Protein AF-A0A7C7KVD8-F1 (afdb_monomer_lite)

Structure (mmCIF, N/CA/C/O backbone):
data_AF-A0A7C7KVD8-F1
#
_entry.id   AF-A0A7C7KVD8-F1
#
loop_
_atom_site.group_PDB
_atom_site.id
_atom_site.type_symbol
_atom_site.label_atom_id
_atom_site.label_alt_id
_atom_site.label_comp_id
_atom_site.label_asym_id
_atom_site.label_entity_id
_atom_site.label_seq_id
_atom_site.pdbx_PDB_ins_code
_atom_site.Cartn_x
_atom_site.Cartn_y
_atom_site.Cartn_z
_atom_site.occupancy
_atom_site.B_iso_or_equiv
_atom_site.auth_seq_id
_atom_site.auth_comp_id
_atom_site.auth_asym_id
_atom_site.auth_atom_id
_atom_site.pdbx_PDB_model_num
ATOM 1 N N . MET A 1 1 ? 42.972 -12.000 -20.392 1.00 65.25 1 MET A N 1
ATOM 2 C CA . MET A 1 1 ? 42.585 -11.432 -19.078 1.00 65.25 1 MET A CA 1
ATOM 3 C C . MET A 1 1 ? 41.528 -10.327 -19.206 1.00 65.25 1 MET A C 1
ATOM 5 O O . MET A 1 1 ? 40.485 -10.450 -18.581 1.00 65.25 1 MET A O 1
ATOM 9 N N . MET A 1 2 ? 41.698 -9.334 -20.091 1.00 73.00 2 MET A N 1
ATOM 10 C CA . MET A 1 2 ? 40.753 -8.207 -20.274 1.00 73.00 2 MET A CA 1
ATOM 11 C C . MET A 1 2 ? 39.297 -8.605 -20.613 1.00 73.00 2 MET A C 1
ATOM 13 O O . MET A 1 2 ? 38.352 -8.057 -20.058 1.00 73.00 2 MET A O 1
ATOM 17 N N . ARG A 1 3 ? 39.098 -9.636 -21.446 1.00 79.31 3 ARG A N 1
ATOM 18 C CA . ARG A 1 3 ? 37.760 -10.168 -21.784 1.00 79.31 3 ARG A CA 1
ATOM 19 C C . ARG A 1 3 ? 37.041 -10.863 -20.622 1.00 79.31 3 ARG A C 1
ATOM 21 O O . ARG A 1 3 ? 35.823 -10.985 -20.657 1.00 79.31 3 ARG A O 1
ATOM 28 N N . LEU A 1 4 ? 37.785 -11.346 -19.627 1.00 81.06 4 LEU A N 1
ATOM 29 C CA . LEU A 1 4 ? 37.215 -11.999 -18.448 1.00 81.06 4 LEU A CA 1
ATOM 30 C C . LEU A 1 4 ? 36.739 -10.937 -17.449 1.00 81.06 4 LEU A C 1
ATOM 32 O O . LEU A 1 4 ? 35.607 -11.002 -16.989 1.00 81.06 4 LEU A O 1
ATOM 36 N N . ALA A 1 5 ? 37.563 -9.912 -17.205 1.00 82.88 5 ALA A N 1
ATOM 37 C CA . ALA A 1 5 ? 37.217 -8.769 -16.358 1.00 82.88 5 ALA A CA 1
ATOM 38 C C . ALA A 1 5 ? 35.975 -8.011 -16.865 1.00 82.88 5 ALA A C 1
ATOM 40 O O . ALA A 1 5 ? 35.121 -7.632 -16.068 1.00 82.88 5 ALA A O 1
ATOM 41 N N . LEU A 1 6 ? 35.823 -7.872 -18.188 1.00 87.94 6 LEU A N 1
ATOM 42 C CA . LEU A 1 6 ? 34.649 -7.230 -18.788 1.00 87.94 6 LEU A CA 1
ATOM 43 C C . LEU A 1 6 ? 33.343 -7.983 -18.483 1.00 87.94 6 LEU A C 1
ATOM 45 O O . LEU A 1 6 ? 32.330 -7.360 -18.183 1.00 87.94 6 LEU A O 1
ATOM 49 N N . LYS A 1 7 ? 33.365 -9.322 -18.512 1.00 89.44 7 LYS A N 1
ATOM 50 C CA . LYS A 1 7 ? 32.188 -10.144 -18.186 1.00 89.44 7 LYS A CA 1
ATOM 51 C C . LYS A 1 7 ? 31.779 -9.981 -16.724 1.00 89.44 7 LYS A C 1
ATOM 53 O O . LYS A 1 7 ? 30.599 -9.810 -16.444 1.00 89.44 7 LYS A O 1
ATOM 58 N N . TRP A 1 8 ? 32.747 -9.982 -15.809 1.00 91.88 8 TRP A N 1
ATOM 59 C CA . TRP A 1 8 ? 32.489 -9.768 -14.383 1.00 91.88 8 TRP A CA 1
ATOM 60 C C . TRP A 1 8 ? 31.956 -8.364 -14.091 1.00 91.88 8 TRP A C 1
ATOM 62 O O . TRP A 1 8 ? 31.028 -8.221 -13.302 1.00 91.88 8 TRP A O 1
ATOM 72 N N . SER A 1 9 ? 32.478 -7.343 -14.775 1.00 88.00 9 SER A N 1
ATOM 73 C CA . SER A 1 9 ? 31.957 -5.975 -14.682 1.00 88.00 9 SER A CA 1
ATOM 74 C C . SER A 1 9 ? 30.507 -5.880 -15.162 1.00 88.00 9 SER A C 1
ATOM 76 O O . SER A 1 9 ? 29.698 -5.227 -14.511 1.00 88.00 9 SER A O 1
ATOM 78 N N . LEU A 1 10 ? 30.152 -6.579 -16.243 1.00 91.31 10 LEU A N 1
ATOM 79 C CA . LEU A 1 10 ? 28.789 -6.581 -16.774 1.00 91.31 10 LEU A CA 1
ATOM 80 C C . LEU A 1 10 ? 27.811 -7.305 -15.836 1.00 91.31 10 LEU A C 1
ATOM 82 O O . LEU A 1 10 ? 26.715 -6.810 -15.601 1.00 91.31 10 LEU A O 1
ATOM 86 N N . VAL A 1 11 ? 28.227 -8.421 -15.230 1.00 92.75 11 VAL A N 1
ATOM 87 C CA . VAL A 1 11 ? 27.438 -9.114 -14.195 1.00 92.75 11 VAL A CA 1
ATOM 88 C C . VAL A 1 11 ? 27.236 -8.225 -12.966 1.00 92.75 11 VAL A C 1
ATOM 90 O O . VAL A 1 11 ? 26.115 -8.110 -12.480 1.00 92.75 11 VAL A O 1
ATOM 93 N N . ALA A 1 12 ? 28.285 -7.545 -12.497 1.00 89.94 12 ALA A N 1
ATOM 94 C CA . ALA A 1 12 ? 28.177 -6.617 -11.373 1.00 89.94 12 ALA A CA 1
ATOM 95 C C . ALA A 1 12 ? 27.227 -5.449 -11.687 1.00 89.94 12 ALA A C 1
ATOM 97 O O . ALA A 1 12 ? 26.396 -5.094 -10.854 1.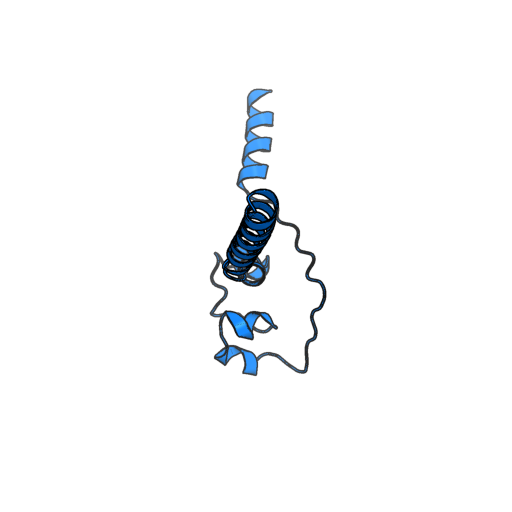00 89.94 12 ALA A O 1
ATOM 98 N N . LEU A 1 13 ? 27.300 -4.895 -12.901 1.00 90.81 13 LEU A N 1
ATOM 99 C CA . LEU A 1 13 ? 26.417 -3.819 -13.351 1.00 90.81 13 LEU A CA 1
ATOM 100 C C . LEU A 1 13 ? 24.947 -4.263 -13.377 1.00 90.81 13 LEU A C 1
ATOM 102 O O . LEU A 1 13 ? 24.078 -3.539 -12.896 1.00 90.81 13 LEU A O 1
ATOM 106 N N . VAL A 1 14 ? 24.674 -5.474 -13.874 1.00 92.50 14 VAL A N 1
ATOM 107 C CA . VAL A 1 14 ? 23.324 -6.058 -13.872 1.00 92.50 14 VAL A CA 1
ATOM 108 C C . VAL A 1 14 ? 22.822 -6.272 -12.443 1.00 92.50 14 VAL A C 1
ATOM 110 O O . VAL A 1 14 ? 21.700 -5.884 -12.136 1.00 92.50 14 VAL A O 1
ATOM 113 N N . SER A 1 15 ? 23.641 -6.817 -11.539 1.00 84.19 15 SER A N 1
ATOM 114 C CA . SER A 1 15 ? 23.245 -6.996 -10.135 1.00 84.19 15 SER A CA 1
ATOM 115 C C . SER A 1 15 ? 22.934 -5.673 -9.429 1.00 84.19 15 SER A C 1
ATOM 117 O O . SER A 1 15 ? 21.971 -5.608 -8.670 1.00 84.19 15 SER A O 1
ATOM 119 N N . ILE A 1 16 ? 23.701 -4.611 -9.693 1.00 85.00 16 ILE A N 1
ATOM 120 C CA . ILE A 1 16 ? 23.442 -3.280 -9.122 1.00 85.00 16 ILE A CA 1
ATOM 121 C C . ILE A 1 16 ? 22.128 -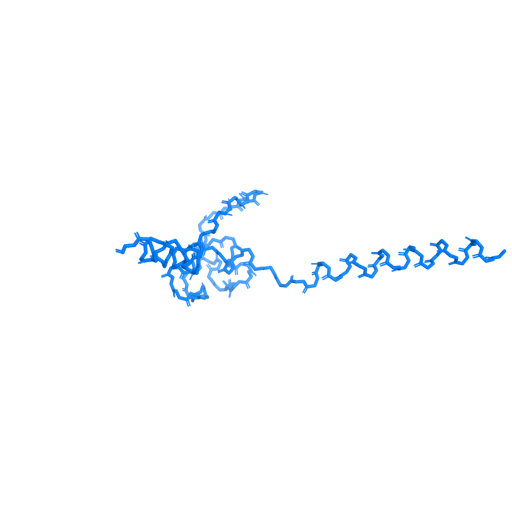2.701 -9.669 1.00 85.00 16 ILE A C 1
ATOM 123 O O . ILE A 1 16 ? 21.330 -2.165 -8.901 1.00 85.00 16 ILE A O 1
ATOM 127 N N . ALA A 1 17 ? 21.874 -2.849 -10.972 1.00 82.69 17 ALA A N 1
ATOM 128 C CA . ALA A 1 17 ? 20.648 -2.364 -11.602 1.00 82.69 17 ALA A CA 1
ATOM 129 C C . ALA A 1 17 ? 19.389 -3.051 -11.046 1.00 82.69 17 ALA A C 1
ATOM 131 O O . ALA A 1 17 ? 18.381 -2.388 -10.813 1.00 82.69 17 ALA A O 1
ATOM 132 N N . VAL A 1 18 ? 19.449 -4.360 -10.774 1.00 82.69 18 VAL A N 1
ATOM 133 C CA . VAL A 1 18 ? 18.322 -5.107 -10.191 1.00 82.69 18 VAL A CA 1
ATOM 134 C C . VAL A 1 18 ? 17.995 -4.600 -8.784 1.00 82.69 18 VAL A C 1
ATOM 136 O O . VAL A 1 18 ? 16.832 -4.340 -8.488 1.00 82.69 18 VAL A O 1
ATOM 139 N N . SER A 1 19 ? 18.998 -4.383 -7.929 1.00 73.69 19 SER A N 1
ATOM 140 C CA . SER A 1 19 ? 18.778 -3.874 -6.566 1.00 73.69 19 SER A CA 1
ATOM 141 C C . SER A 1 19 ? 18.123 -2.489 -6.535 1.00 73.69 19 SER A C 1
ATOM 143 O O . SER A 1 19 ? 17.331 -2.212 -5.639 1.00 73.69 19 SER A O 1
ATOM 145 N N . ALA A 1 20 ? 18.404 -1.631 -7.521 1.00 71.50 20 ALA A N 1
ATOM 146 C CA . ALA A 1 20 ? 17.785 -0.309 -7.623 1.00 71.50 20 ALA A CA 1
ATOM 147 C C . ALA A 1 20 ? 16.275 -0.373 -7.929 1.00 71.50 20 ALA A C 1
ATOM 149 O O . ALA A 1 20 ? 15.527 0.493 -7.483 1.00 71.50 20 ALA A O 1
ATOM 150 N N . VAL A 1 21 ? 15.813 -1.407 -8.643 1.00 72.00 21 VAL A N 1
ATOM 151 C CA . VAL A 1 21 ? 14.383 -1.616 -8.940 1.00 72.00 21 VAL A CA 1
ATOM 152 C C . VAL A 1 21 ? 13.617 -2.067 -7.692 1.00 72.00 21 VAL A C 1
ATOM 154 O O . VAL A 1 21 ? 12.511 -1.598 -7.449 1.00 72.00 21 VAL A O 1
ATOM 157 N N . TYR A 1 22 ? 14.215 -2.927 -6.864 1.00 67.56 22 TYR A N 1
ATOM 158 C CA . TYR A 1 22 ? 13.588 -3.439 -5.635 1.00 67.56 22 TYR A CA 1
ATOM 159 C C . TYR A 1 22 ? 13.676 -2.488 -4.431 1.00 67.56 22 TYR A C 1
ATOM 161 O O . TYR A 1 22 ? 13.064 -2.759 -3.402 1.00 67.56 22 TYR A O 1
ATOM 169 N N . ALA A 1 23 ? 14.423 -1.386 -4.535 1.00 63.97 23 ALA A N 1
ATOM 170 C CA . ALA A 1 23 ? 14.519 -0.375 -3.481 1.00 63.97 23 ALA A CA 1
ATOM 171 C C . ALA A 1 23 ? 13.327 0.600 -3.458 1.00 63.97 23 ALA A C 1
ATOM 173 O O . ALA A 1 23 ? 13.225 1.413 -2.540 1.00 63.97 23 ALA A O 1
ATOM 174 N N . GLN A 1 24 ? 12.444 0.551 -4.461 1.00 60.44 24 GLN A N 1
ATOM 175 C CA . GLN A 1 24 ? 11.237 1.371 -4.462 1.00 60.44 24 GLN A CA 1
ATOM 176 C C . GLN A 1 24 ? 10.256 0.850 -3.409 1.00 60.44 24 GLN A C 1
ATOM 178 O O . GLN A 1 24 ? 9.958 -0.344 -3.348 1.00 60.44 24 GLN A O 1
ATOM 183 N N . GLU A 1 25 ? 9.765 1.760 -2.568 1.00 58.91 25 GLU A N 1
ATOM 184 C CA . GLU A 1 25 ? 8.702 1.462 -1.613 1.00 58.91 25 GLU A CA 1
ATOM 185 C C . GLU A 1 25 ? 7.486 0.896 -2.374 1.00 58.91 25 GLU A C 1
ATOM 187 O O . GLU A 1 25 ? 7.185 1.398 -3.460 1.00 58.91 25 GLU A O 1
ATOM 192 N N . PRO A 1 26 ? 6.779 -0.135 -1.866 1.00 62.81 26 PRO A N 1
ATOM 193 C CA . PRO A 1 26 ? 5.606 -0.685 -2.542 1.00 62.81 26 PRO A CA 1
ATOM 194 C C . PRO A 1 26 ? 4.479 0.357 -2.643 1.00 62.81 26 PRO A C 1
ATOM 196 O O . PRO A 1 26 ? 3.590 0.425 -1.795 1.00 62.81 26 PRO A O 1
ATOM 199 N N . THR A 1 27 ? 4.481 1.181 -3.694 1.00 63.03 27 THR A N 1
ATOM 200 C CA . THR A 1 27 ? 3.467 2.231 -3.879 1.00 63.03 27 THR A CA 1
ATOM 201 C C . THR A 1 27 ? 2.111 1.656 -4.273 1.00 63.03 27 THR A C 1
ATOM 203 O O . THR A 1 27 ? 1.094 2.300 -4.050 1.00 63.03 27 THR A O 1
ATOM 206 N N . VAL A 1 28 ? 2.067 0.412 -4.764 1.00 63.28 28 VAL A N 1
ATOM 207 C CA . VAL A 1 28 ? 0.862 -0.286 -5.255 1.00 63.28 28 VAL A CA 1
ATOM 208 C C . VAL A 1 28 ? -0.334 -0.149 -4.311 1.00 63.28 28 VAL A C 1
ATOM 210 O O . VAL A 1 28 ? -1.476 0.004 -4.748 1.00 63.28 28 VAL A O 1
ATOM 213 N N . PHE A 1 29 ? -0.071 -0.186 -3.009 1.00 65.56 29 PHE A N 1
ATOM 214 C CA . PHE A 1 29 ? -1.097 -0.046 -1.992 1.00 65.56 29 PHE A CA 1
ATOM 215 C C . PHE A 1 29 ? -1.449 1.422 -1.722 1.00 65.56 29 PHE A C 1
ATOM 217 O O . PHE A 1 29 ? -2.631 1.718 -1.619 1.00 65.56 29 PHE A O 1
ATOM 224 N N . ARG A 1 30 ? -0.486 2.360 -1.704 1.00 63.84 30 ARG A N 1
ATOM 225 C CA . ARG A 1 30 ? -0.753 3.815 -1.604 1.00 63.84 30 ARG A CA 1
ATOM 226 C C . ARG A 1 30 ? -1.653 4.323 -2.718 1.00 63.84 30 ARG A C 1
ATOM 228 O O . ARG A 1 30 ? -2.432 5.249 -2.530 1.00 63.84 30 ARG A O 1
ATOM 235 N N . GLU A 1 31 ? -1.462 3.740 -3.890 1.00 67.12 31 GLU A N 1
ATOM 236 C CA . GLU A 1 31 ? -2.049 4.168 -5.147 1.00 67.12 31 GLU A CA 1
ATOM 237 C C . GLU A 1 31 ? -3.427 3.560 -5.402 1.00 67.12 31 GLU A C 1
ATOM 239 O O . GLU A 1 31 ? -4.016 3.826 -6.450 1.00 67.12 31 GLU A O 1
ATOM 244 N N . ARG A 1 32 ? -3.964 2.779 -4.451 1.00 73.06 32 ARG A N 1
ATOM 245 C CA . ARG A 1 32 ? -5.338 2.293 -4.546 1.00 73.06 32 ARG A CA 1
ATOM 246 C C . ARG A 1 32 ? -6.293 3.471 -4.694 1.00 73.06 32 ARG A C 1
ATOM 248 O O . ARG A 1 32 ? -6.205 4.457 -3.960 1.00 73.06 32 ARG A O 1
ATOM 255 N N . THR A 1 33 ? -7.262 3.326 -5.594 1.00 74.50 33 THR A N 1
ATOM 256 C CA . THR A 1 33 ? -8.304 4.334 -5.858 1.00 74.50 33 THR A CA 1
ATOM 257 C C . THR A 1 33 ? -9.006 4.787 -4.578 1.00 74.50 33 THR A C 1
ATOM 259 O O . THR A 1 33 ? -9.252 5.976 -4.399 1.00 74.50 33 THR A O 1
ATOM 262 N N . ARG A 1 34 ? -9.232 3.862 -3.632 1.00 75.25 34 ARG A N 1
ATOM 263 C CA . ARG A 1 34 ? -9.759 4.157 -2.291 1.00 75.25 34 ARG A CA 1
ATOM 264 C C . ARG A 1 34 ? -8.897 5.166 -1.530 1.00 75.25 34 ARG A C 1
ATOM 266 O O . ARG A 1 34 ? -9.438 6.092 -0.941 1.00 75.25 34 ARG A O 1
ATOM 273 N N . PHE A 1 35 ? -7.576 4.993 -1.505 1.00 77.19 35 PHE A N 1
ATOM 274 C CA . PHE A 1 35 ? -6.686 5.890 -0.762 1.00 77.19 35 PHE A CA 1
ATOM 275 C C . PHE A 1 35 ? -6.530 7.231 -1.464 1.00 77.19 35 PHE A C 1
ATOM 277 O O . PHE A 1 35 ? -6.524 8.252 -0.784 1.00 77.19 35 PHE A O 1
ATOM 284 N N . LEU A 1 36 ? -6.483 7.241 -2.798 1.00 79.19 36 LEU A N 1
ATOM 285 C CA . LEU A 1 36 ? -6.486 8.474 -3.588 1.00 79.19 36 LEU A CA 1
ATOM 286 C C . LEU A 1 36 ? -7.758 9.297 -3.332 1.00 79.19 36 LEU A C 1
ATOM 288 O O . LEU A 1 36 ? -7.657 10.474 -3.004 1.00 79.19 36 LEU A O 1
ATOM 292 N N . GLY A 1 37 ? -8.936 8.662 -3.341 1.00 76.50 37 GLY A N 1
ATOM 293 C CA . GLY A 1 37 ? -10.213 9.321 -3.035 1.00 76.50 37 GLY A CA 1
ATOM 294 C C . GLY A 1 37 ? -10.349 9.826 -1.592 1.00 76.50 37 GLY A C 1
ATOM 295 O O . GLY A 1 37 ? -11.181 10.683 -1.318 1.00 76.50 37 GLY A O 1
ATOM 296 N N . MET A 1 38 ? -9.519 9.337 -0.664 1.00 79.38 38 MET A N 1
ATOM 297 C CA . MET A 1 38 ? -9.448 9.824 0.722 1.00 79.38 38 MET A CA 1
ATOM 298 C C . MET A 1 38 ? -8.344 10.873 0.931 1.00 79.38 38 MET A C 1
ATOM 300 O O . MET A 1 38 ? -7.994 11.156 2.073 1.00 79.38 38 MET A O 1
ATOM 304 N N . GLY A 1 39 ? -7.750 11.421 -0.136 1.00 78.38 39 GLY A N 1
ATOM 305 C CA . GLY A 1 39 ? -6.656 12.397 -0.040 1.00 78.38 39 GLY A CA 1
ATOM 306 C C . GLY A 1 39 ? -5.311 11.781 0.364 1.00 78.38 39 GLY A C 1
ATOM 307 O O . GLY A 1 39 ? -4.479 12.435 0.986 1.00 78.38 39 GLY A O 1
ATOM 308 N N . GLY A 1 40 ? -5.097 10.496 0.069 1.00 73.75 40 GLY A N 1
ATOM 309 C CA . GLY A 1 40 ? -3.873 9.758 0.401 1.00 73.75 40 GLY A CA 1
ATOM 310 C C . GLY A 1 40 ? -3.817 9.212 1.833 1.00 73.75 40 GLY A C 1
ATOM 311 O O . GLY A 1 40 ? -2.788 8.670 2.240 1.00 73.75 40 GLY A O 1
ATOM 312 N N . VAL A 1 41 ? -4.905 9.312 2.604 1.00 72.50 41 VAL A N 1
ATOM 313 C CA . VAL A 1 41 ? -4.959 8.938 4.029 1.00 72.50 41 VAL A CA 1
ATOM 314 C C . VAL A 1 41 ? -5.302 7.448 4.203 1.00 72.50 41 VAL A C 1
ATOM 316 O O . VAL A 1 41 ? -6.341 7.074 4.741 1.00 72.50 41 VAL A O 1
ATOM 319 N N . GLY A 1 42 ? -4.426 6.561 3.722 1.00 69.00 42 GLY A N 1
ATOM 320 C CA . GLY A 1 42 ? -4.655 5.105 3.751 1.00 69.00 42 GLY A CA 1
ATOM 321 C C . GLY A 1 42 ? -4.555 4.459 5.142 1.00 69.00 42 GLY A C 1
ATOM 322 O O . GLY A 1 42 ? -5.229 3.473 5.421 1.00 69.00 42 GLY A O 1
ATOM 323 N N . ILE A 1 43 ? -3.771 5.037 6.059 1.00 69.81 43 ILE A N 1
ATOM 324 C CA . ILE A 1 43 ? -3.429 4.420 7.357 1.00 69.81 43 ILE A CA 1
ATOM 325 C C . ILE A 1 43 ? -4.664 4.198 8.254 1.00 69.81 43 ILE A C 1
ATOM 327 O O . ILE A 1 43 ? -4.718 3.220 8.997 1.00 69.81 43 ILE A O 1
ATOM 331 N N . ALA A 1 44 ? -5.676 5.068 8.196 1.00 71.56 44 ALA A N 1
ATOM 332 C CA . ALA A 1 44 ? -6.806 5.035 9.132 1.00 71.56 44 ALA A CA 1
ATOM 333 C C . ALA A 1 44 ? -7.943 4.067 8.739 1.00 71.56 44 ALA A C 1
ATOM 335 O O . ALA A 1 44 ? -8.697 3.628 9.608 1.00 71.56 44 ALA A O 1
ATOM 336 N N . VAL A 1 45 ? -8.074 3.732 7.451 1.00 72.81 45 VAL A N 1
ATOM 337 C CA . VAL A 1 45 ? -9.276 3.072 6.880 1.00 72.81 45 VAL A CA 1
ATOM 338 C C . VAL A 1 45 ? -8.946 1.714 6.241 1.00 72.81 45 VAL A C 1
ATOM 340 O O . VAL A 1 45 ? -9.753 1.092 5.559 1.00 72.81 45 VAL A O 1
ATOM 343 N N . VAL A 1 46 ? -7.728 1.235 6.433 1.00 77.62 46 VAL A N 1
ATOM 344 C CA . VAL A 1 46 ? -7.264 -0.036 5.886 1.00 77.62 46 VAL A CA 1
ATOM 345 C C . VAL A 1 46 ? -8.007 -1.233 6.507 1.00 77.62 46 VAL A C 1
ATOM 347 O O . VAL A 1 46 ? -8.166 -1.301 7.723 1.00 77.62 46 VAL A O 1
ATOM 350 N N . ASP A 1 47 ? -8.465 -2.162 5.665 1.00 80.06 47 ASP A N 1
ATOM 351 C CA . ASP A 1 47 ? -9.215 -3.389 6.017 1.00 80.06 47 ASP A CA 1
ATOM 352 C C . ASP A 1 47 ? -8.999 -4.526 4.982 1.00 80.06 47 ASP A C 1
ATOM 354 O O . ASP A 1 47 ? -9.788 -5.471 4.855 1.00 80.06 47 ASP A O 1
ATOM 358 N N . ASP A 1 48 ? -7.892 -4.457 4.238 1.00 78.56 48 ASP A N 1
ATOM 359 C CA . ASP A 1 48 ? -7.497 -5.428 3.213 1.00 78.56 48 ASP A CA 1
ATOM 360 C C . ASP A 1 48 ? -5.999 -5.794 3.328 1.00 78.56 48 ASP A C 1
ATOM 362 O O . ASP A 1 48 ? -5.352 -5.471 4.325 1.00 78.56 48 ASP A O 1
ATOM 366 N N . GLU A 1 49 ? -5.418 -6.478 2.333 1.00 78.12 49 GLU A N 1
ATOM 367 C CA . GLU A 1 49 ? -4.021 -6.951 2.387 1.00 78.12 49 GLU A CA 1
ATOM 368 C C . GLU A 1 49 ? -2.992 -5.817 2.522 1.00 78.12 49 GLU A C 1
ATOM 370 O O . GLU A 1 49 ? -1.882 -6.038 3.011 1.00 78.12 49 GLU A O 1
ATOM 375 N N . SER A 1 50 ? -3.359 -4.587 2.148 1.00 77.12 50 SER A N 1
ATOM 376 C CA . SER A 1 50 ? -2.522 -3.400 2.347 1.00 77.12 50 SER A CA 1
ATOM 377 C C . SER A 1 50 ? -2.278 -3.087 3.826 1.00 77.12 50 SER A C 1
ATOM 379 O O . SER A 1 50 ? -1.322 -2.377 4.144 1.00 77.12 50 SER A O 1
ATOM 381 N N . ALA A 1 51 ? -3.060 -3.666 4.748 1.00 81.06 51 ALA A N 1
ATOM 382 C CA . ALA A 1 51 ? -2.827 -3.575 6.189 1.00 81.06 51 ALA A CA 1
ATOM 383 C C . ALA A 1 51 ? -1.438 -4.035 6.607 1.00 81.06 51 ALA A C 1
ATOM 385 O O . ALA A 1 51 ? -0.853 -3.443 7.512 1.00 81.06 51 ALA A O 1
ATOM 386 N N . LEU A 1 52 ? -0.877 -5.017 5.903 1.00 78.81 52 LEU A N 1
ATOM 387 C CA . LEU A 1 52 ? 0.476 -5.510 6.150 1.00 78.81 52 LEU A CA 1
ATOM 388 C C . LEU A 1 52 ? 1.546 -4.425 5.961 1.00 78.81 52 LEU A C 1
ATOM 390 O O . LEU A 1 52 ? 2.596 -4.500 6.593 1.00 78.81 52 LEU A O 1
ATOM 394 N N . PHE A 1 53 ? 1.275 -3.422 5.122 1.00 78.19 53 PHE A N 1
ATOM 395 C CA . PHE A 1 53 ? 2.239 -2.392 4.731 1.00 78.19 53 PHE A CA 1
ATOM 396 C C . PHE A 1 53 ? 1.896 -0.993 5.270 1.00 78.19 53 PHE A C 1
ATOM 398 O O . PHE A 1 53 ? 2.797 -0.178 5.430 1.00 78.19 53 PHE A O 1
ATOM 405 N N . TYR A 1 54 ? 0.623 -0.711 5.583 1.00 77.62 54 TYR A N 1
ATOM 406 C CA . TYR A 1 54 ? 0.160 0.615 6.034 1.00 77.62 54 TYR A CA 1
ATOM 407 C C . TYR A 1 54 ? -0.251 0.675 7.501 1.00 77.62 54 TYR A C 1
ATOM 409 O O . TYR A 1 54 ? 0.035 1.661 8.180 1.00 77.62 54 TYR A O 1
ATOM 417 N N . ASN A 1 55 ? -0.975 -0.335 7.988 1.00 82.50 55 ASN A N 1
ATOM 418 C CA . ASN A 1 55 ? -1.495 -0.342 9.352 1.00 82.50 55 ASN A CA 1
ATOM 419 C C . ASN A 1 55 ? -1.691 -1.781 9.859 1.00 82.50 55 ASN A C 1
ATOM 421 O O . ASN A 1 55 ? -2.795 -2.325 9.761 1.00 82.50 55 ASN A O 1
ATOM 425 N N . PRO A 1 56 ? -0.651 -2.398 10.447 1.00 82.75 56 PRO A N 1
ATOM 426 C CA . PRO A 1 56 ? -0.729 -3.781 10.908 1.00 82.75 56 PRO A CA 1
ATOM 427 C C . PRO A 1 56 ? -1.733 -3.973 12.054 1.00 82.75 56 PRO A C 1
ATOM 429 O O . PRO A 1 56 ? -2.266 -5.068 12.215 1.00 82.75 56 PRO A O 1
ATOM 432 N N . ALA A 1 57 ? -2.070 -2.925 12.819 1.00 85.94 57 ALA A N 1
ATOM 433 C CA . ALA A 1 57 ? -3.112 -3.012 13.847 1.00 85.94 57 ALA A CA 1
ATOM 434 C C . ALA A 1 57 ? -4.512 -3.211 13.235 1.00 85.94 57 ALA A C 1
ATOM 436 O O . ALA A 1 57 ? -5.374 -3.858 13.832 1.00 85.94 57 ALA A O 1
ATOM 437 N N . ALA A 1 58 ? -4.727 -2.704 12.019 1.00 83.31 58 ALA A N 1
ATOM 438 C CA . ALA A 1 58 ? -5.969 -2.871 11.279 1.00 83.31 58 ALA A CA 1
ATOM 439 C C . ALA A 1 58 ? -6.095 -4.239 10.585 1.00 83.31 58 ALA A C 1
ATOM 441 O O . ALA A 1 58 ? -7.176 -4.565 10.103 1.00 83.31 58 ALA A O 1
ATOM 442 N N . LEU A 1 59 ? -5.057 -5.089 10.613 1.00 84.25 59 LEU A N 1
ATOM 443 C CA . LEU A 1 59 ? -5.142 -6.469 10.116 1.00 84.25 59 LEU A CA 1
ATOM 444 C C . LEU A 1 59 ? -6.206 -7.287 10.871 1.00 84.25 59 LEU A C 1
ATOM 446 O O . LEU A 1 59 ? -6.825 -8.179 10.309 1.00 84.25 59 LEU A O 1
ATOM 450 N N . THR A 1 60 ? -6.476 -6.926 12.128 1.00 86.19 60 THR A N 1
ATOM 451 C CA . THR A 1 60 ? -7.559 -7.504 12.943 1.00 86.19 60 THR A CA 1
ATOM 452 C C . THR A 1 60 ? -8.963 -7.238 12.391 1.00 86.19 60 THR A C 1
ATOM 454 O O . THR A 1 60 ? -9.901 -7.925 12.781 1.00 86.19 60 THR A O 1
ATOM 457 N N . LYS A 1 61 ? -9.113 -6.255 11.495 1.00 81.62 61 LYS A N 1
ATOM 458 C CA . LYS A 1 61 ? -10.368 -5.922 10.804 1.00 81.62 61 LYS A CA 1
ATOM 459 C C . LYS A 1 61 ? -10.505 -6.641 9.460 1.00 81.62 61 LYS A C 1
ATOM 461 O O . LYS A 1 61 ? -11.538 -6.517 8.811 1.00 81.62 61 LYS A O 1
ATOM 466 N N . VAL A 1 62 ? -9.459 -7.341 9.013 1.00 80.44 62 VAL A N 1
ATOM 467 C CA . VAL A 1 62 ? -9.492 -8.126 7.779 1.00 80.44 62 VAL A CA 1
ATOM 468 C C . VAL A 1 62 ? -10.181 -9.448 8.086 1.00 80.44 62 VAL A C 1
ATOM 470 O O . VAL A 1 62 ? -9.606 -10.326 8.727 1.00 80.44 62 VAL A O 1
ATOM 473 N N . ASP A 1 63 ? -11.419 -9.592 7.623 1.00 79.12 63 ASP A N 1
ATOM 474 C CA . ASP A 1 63 ? -12.171 -10.830 7.810 1.00 79.12 63 ASP A CA 1
ATOM 475 C C . ASP A 1 63 ? -11.660 -11.947 6.884 1.00 79.12 63 ASP A C 1
ATOM 477 O O . ASP A 1 63 ? -11.649 -11.818 5.654 1.00 79.12 63 ASP A O 1
ATOM 481 N N . GLY A 1 64 ? -11.284 -13.076 7.491 1.00 75.94 64 GLY A N 1
ATOM 482 C CA . GLY A 1 64 ? -10.898 -14.307 6.800 1.00 75.94 64 GLY A CA 1
ATOM 483 C C . GLY A 1 64 ? -9.501 -14.287 6.166 1.00 75.94 64 GLY A C 1
ATOM 484 O O . GLY A 1 64 ? -8.680 -13.403 6.397 1.00 75.94 64 GLY A O 1
ATOM 485 N N . THR A 1 65 ? -9.199 -15.313 5.366 1.00 78.25 65 THR A N 1
ATOM 486 C CA . THR A 1 65 ? -7.940 -15.401 4.612 1.00 78.25 65 THR A CA 1
ATOM 487 C C . THR A 1 65 ? -8.149 -14.852 3.205 1.00 78.25 65 THR A C 1
ATOM 489 O O . THR A 1 65 ? -8.857 -15.461 2.403 1.00 78.25 65 THR A O 1
ATOM 492 N N . LYS A 1 66 ? -7.517 -13.718 2.892 1.00 69.56 66 LYS A N 1
ATOM 493 C CA . LYS A 1 66 ? -7.535 -13.122 1.551 1.00 69.56 66 LYS A CA 1
ATOM 494 C C . LYS A 1 66 ? -6.245 -13.444 0.796 1.00 69.56 66 LYS A C 1
ATOM 496 O O . LYS A 1 66 ? -5.156 -13.377 1.362 1.00 69.56 66 LYS A O 1
ATOM 501 N N . TRP A 1 67 ? -6.381 -13.785 -0.484 1.00 72.50 67 TRP A N 1
ATOM 502 C CA . TRP A 1 67 ? -5.271 -14.042 -1.401 1.00 72.50 67 TRP A CA 1
ATOM 503 C C . TRP A 1 67 ? -5.407 -13.117 -2.606 1.00 72.50 67 TRP A C 1
ATOM 505 O O . TRP A 1 67 ? -6.437 -13.121 -3.277 1.00 72.50 67 TRP A O 1
ATOM 515 N N . SER A 1 68 ? -4.363 -12.346 -2.899 1.00 67.94 68 SER A N 1
ATOM 516 C CA . SER A 1 68 ? -4.327 -11.432 -4.038 1.00 67.94 68 SER A CA 1
ATOM 517 C C . SER A 1 68 ? -3.091 -11.733 -4.881 1.00 67.94 68 SER A C 1
ATOM 519 O O . SER A 1 68 ? -1.972 -11.657 -4.379 1.00 67.94 68 SER A O 1
ATOM 521 N N . LEU A 1 69 ? -3.296 -12.132 -6.142 1.00 68.38 69 LEU A N 1
ATOM 522 C CA . LEU A 1 69 ? -2.216 -12.519 -7.063 1.00 68.38 69 LEU A CA 1
ATOM 523 C C . LEU A 1 69 ? -1.987 -11.478 -8.170 1.00 68.38 69 LEU A C 1
ATOM 525 O O . LEU A 1 69 ? -0.857 -11.275 -8.599 1.00 68.38 69 LEU A O 1
ATOM 529 N N . ILE A 1 70 ? -3.052 -10.810 -8.624 1.00 71.88 70 ILE A N 1
ATOM 530 C CA . ILE A 1 70 ? -3.011 -9.778 -9.667 1.00 71.88 70 ILE A CA 1
ATOM 531 C C . ILE A 1 70 ? -3.891 -8.614 -9.205 1.00 71.88 70 ILE A C 1
ATOM 533 O O . ILE A 1 70 ? -5.086 -8.793 -8.989 1.00 71.88 70 ILE A O 1
ATOM 537 N N . ASN A 1 71 ? -3.304 -7.422 -9.070 1.00 61.53 71 ASN A N 1
ATOM 538 C CA . ASN A 1 71 ? -4.037 -6.175 -8.846 1.00 61.53 71 ASN A CA 1
ATOM 539 C C . ASN A 1 71 ? -3.962 -5.342 -10.128 1.00 61.53 71 ASN A C 1
ATOM 541 O O . ASN A 1 71 ? -2.946 -4.700 -10.385 1.00 61.53 71 ASN A O 1
ATOM 545 N N . LEU A 1 72 ? -5.019 -5.372 -10.944 1.00 64.69 72 LEU A N 1
ATOM 546 C CA . LEU A 1 72 ? -5.130 -4.495 -12.106 1.00 64.69 72 LEU A CA 1
ATOM 547 C C . LEU A 1 72 ? -5.720 -3.158 -11.647 1.00 64.69 72 LEU A C 1
ATOM 549 O O . LEU A 1 72 ? -6.881 -3.094 -11.252 1.00 64.69 72 LEU A O 1
ATOM 553 N N . GLN A 1 73 ? -4.908 -2.105 -11.668 1.00 61.38 73 GLN A N 1
ATOM 554 C CA . GLN A 1 73 ? -5.325 -0.750 -11.316 1.00 61.38 73 GLN A CA 1
ATOM 555 C C . GLN A 1 73 ? -4.993 0.166 -12.493 1.00 61.38 73 GLN A C 1
ATOM 557 O O . GLN A 1 73 ? -3.847 0.208 -12.933 1.00 61.38 73 GLN A O 1
ATOM 562 N N . ALA A 1 74 ? -5.996 0.867 -13.018 1.00 64.38 74 ALA A N 1
A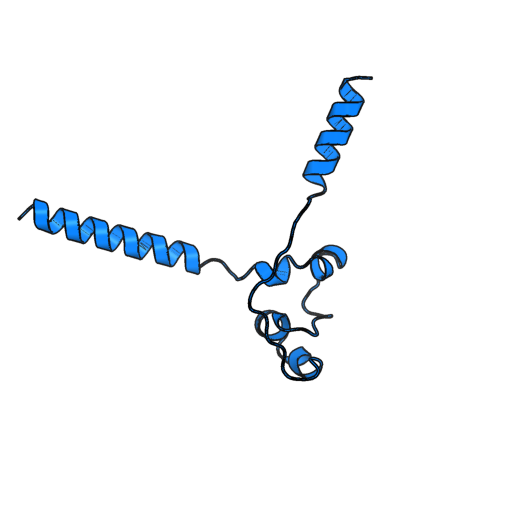TOM 563 C CA . ALA A 1 74 ? -5.811 1.910 -14.021 1.00 64.38 74 ALA A CA 1
ATOM 564 C C . ALA A 1 74 ? -5.924 3.271 -13.328 1.00 64.38 74 ALA A C 1
ATOM 566 O O . ALA A 1 74 ? -6.861 3.501 -12.563 1.00 64.38 74 ALA A O 1
ATOM 567 N N . ARG A 1 75 ? -4.954 4.154 -13.573 1.00 58.16 75 ARG A N 1
ATOM 568 C CA . ARG A 1 75 ? -4.933 5.524 -13.056 1.00 58.16 75 ARG A CA 1
ATOM 569 C C . ARG A 1 75 ? -5.180 6.487 -14.207 1.00 58.16 75 ARG A C 1
ATOM 571 O O . ARG A 1 75 ? -4.494 6.410 -15.220 1.00 58.16 75 ARG A O 1
ATOM 578 N N . VAL A 1 76 ? -6.105 7.414 -13.999 1.00 69.88 76 VAL A N 1
ATOM 579 C CA . VAL A 1 76 ? -6.244 8.634 -14.795 1.00 69.88 76 VAL A CA 1
ATOM 580 C C . VAL A 1 76 ? -6.050 9.784 -13.812 1.00 69.88 76 VAL A C 1
ATOM 582 O O . VAL A 1 76 ? -6.718 9.812 -12.780 1.00 69.88 76 VAL A O 1
ATOM 585 N N . SER A 1 77 ? -5.055 10.632 -14.059 1.00 63.62 77 SER A N 1
ATOM 586 C CA . SER A 1 77 ? -4.743 11.787 -13.206 1.00 63.62 77 SER A CA 1
ATOM 587 C C . SER A 1 77 ? -5.513 13.016 -13.683 1.00 63.62 77 SER A C 1
ATOM 589 O O . SER A 1 77 ? -5.740 13.143 -14.883 1.00 63.62 77 SER A O 1
ATOM 591 N N . GLU A 1 78 ? -5.852 13.924 -12.765 1.00 73.81 78 GLU A N 1
ATOM 592 C CA . GLU A 1 78 ? -6.486 15.216 -13.086 1.00 73.81 78 GLU A CA 1
ATOM 593 C C . GLU A 1 78 ? -5.643 16.023 -14.079 1.00 73.81 78 GLU A C 1
ATOM 595 O O . GLU A 1 78 ? -6.191 16.503 -15.057 1.00 73.81 78 GLU A O 1
ATOM 600 N N . ASP A 1 79 ? -4.309 15.995 -13.964 1.00 74.25 79 ASP A N 1
ATOM 601 C CA . ASP A 1 79 ? -3.397 16.596 -14.950 1.00 74.25 79 ASP A CA 1
ATOM 602 C C . ASP A 1 79 ? -3.638 16.136 -16.403 1.00 74.25 79 ASP A C 1
ATOM 604 O O . ASP A 1 79 ? -3.287 16.849 -17.333 1.00 74.25 79 ASP A O 1
ATOM 608 N N . ILE A 1 80 ? -4.181 14.933 -16.635 1.00 70.69 80 ILE A N 1
ATOM 609 C CA . ILE A 1 80 ? -4.508 14.457 -17.993 1.00 70.69 80 ILE A CA 1
ATOM 610 C C . ILE A 1 80 ? -5.848 15.031 -18.459 1.00 70.69 80 ILE A C 1
ATOM 612 O O . ILE A 1 80 ? -6.012 15.285 -19.647 1.00 70.69 80 ILE A O 1
ATOM 616 N N . LEU A 1 81 ? -6.789 15.219 -17.536 1.00 74.81 81 LEU A N 1
ATOM 617 C CA . LEU A 1 81 ? -8.111 15.773 -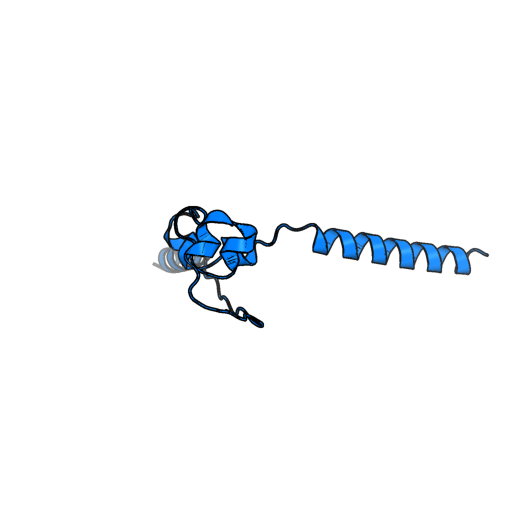17.818 1.00 74.81 81 LEU A CA 1
ATOM 618 C C . LEU A 1 81 ? -8.019 17.287 -18.052 1.00 74.81 81 LEU A C 1
ATOM 620 O O . LEU A 1 81 ? -8.566 17.784 -19.027 1.00 74.81 81 LEU A O 1
ATOM 624 N N . ASP A 1 82 ? -7.217 17.986 -17.248 1.00 73.00 82 ASP A N 1
ATOM 625 C CA . ASP A 1 82 ? -6.975 19.426 -17.384 1.00 73.00 82 ASP A CA 1
ATOM 626 C C . ASP A 1 82 ? -6.301 19.780 -18.721 1.00 73.00 82 ASP A C 1
ATOM 628 O O . ASP A 1 82 ? -6.515 20.858 -19.270 1.00 73.00 82 ASP A O 1
ATOM 632 N N . LEU A 1 83 ? -5.482 18.881 -19.277 1.00 75.56 83 LEU A N 1
ATOM 633 C CA . LEU A 1 83 ? -4.861 19.087 -20.589 1.00 75.56 83 LEU A CA 1
ATOM 634 C C . LEU A 1 83 ? -5.849 18.943 -21.754 1.00 75.56 83 LEU A C 1
ATOM 636 O O . LEU A 1 83 ? -5.633 19.577 -22.786 1.00 75.56 83 LEU A O 1
ATOM 640 N N . ASP A 1 84 ? -6.887 18.121 -21.601 1.00 75.44 84 ASP A N 1
ATOM 641 C CA . ASP A 1 84 ? -7.954 17.951 -22.597 1.00 75.44 84 ASP A CA 1
ATOM 642 C C . ASP A 1 84 ? -8.866 19.188 -22.596 1.00 75.44 84 ASP A C 1
ATOM 644 O O . ASP A 1 84 ? -9.107 19.785 -23.643 1.00 75.44 84 ASP A O 1
ATOM 648 N N . ASP A 1 85 ? -9.238 19.670 -21.404 1.00 73.06 85 ASP A N 1
ATOM 649 C CA . ASP A 1 85 ? -10.058 20.876 -21.236 1.00 73.06 85 ASP A CA 1
ATOM 650 C C . ASP A 1 85 ? -9.365 22.137 -21.793 1.00 73.06 85 ASP A C 1
ATOM 652 O O . ASP A 1 85 ? -9.998 22.967 -22.447 1.00 73.06 85 ASP A O 1
ATOM 656 N N . ILE A 1 86 ? -8.047 22.282 -21.596 1.00 69.38 86 ILE A N 1
ATOM 657 C CA . ILE A 1 86 ? -7.280 23.398 -22.181 1.00 69.38 86 ILE A CA 1
ATOM 658 C C . ILE A 1 86 ? -7.194 23.274 -23.710 1.00 69.38 86 ILE A C 1
ATOM 660 O O . ILE A 1 86 ? -7.188 24.292 -24.403 1.00 69.38 86 ILE A O 1
ATOM 664 N N . ALA A 1 87 ? -7.095 22.058 -24.252 1.00 72.62 87 ALA A N 1
ATOM 665 C CA . ALA A 1 87 ? -7.063 21.856 -25.699 1.00 72.62 87 ALA A CA 1
ATOM 666 C C . ALA A 1 87 ? -8.402 22.248 -26.346 1.00 72.62 87 ALA A C 1
ATOM 668 O O . ALA A 1 87 ? -8.393 22.919 -27.378 1.00 72.62 87 ALA A O 1
ATOM 669 N N . ASP A 1 88 ? -9.520 21.921 -25.697 1.00 73.56 88 ASP A N 1
ATOM 670 C CA . ASP A 1 88 ? -10.863 22.313 -26.132 1.00 73.56 88 ASP A CA 1
ATOM 671 C C . ASP A 1 88 ? -11.116 23.830 -25.995 1.00 73.56 88 ASP A C 1
ATOM 673 O O . ASP A 1 88 ? -11.814 24.412 -26.827 1.00 73.56 88 ASP A O 1
ATOM 677 N N . GLU A 1 89 ? -10.529 24.509 -25.000 1.00 70.19 89 GLU A N 1
ATOM 678 C CA . GLU A 1 89 ? -10.642 25.973 -24.848 1.00 70.19 89 GLU A CA 1
ATOM 679 C C . GLU A 1 89 ? -9.814 26.757 -25.886 1.00 70.19 89 GLU A C 1
ATOM 681 O O . GLU A 1 89 ? -10.198 27.858 -26.275 1.00 70.19 89 GLU A O 1
ATOM 686 N N . VAL A 1 90 ? -8.695 26.211 -26.376 1.00 68.06 90 VAL A N 1
ATOM 687 C CA . VAL A 1 90 ? -7.843 26.873 -27.389 1.00 68.06 90 VAL A CA 1
ATOM 688 C C . VAL A 1 90 ? -8.445 26.815 -28.803 1.00 68.06 90 VAL A C 1
ATOM 690 O O . VAL A 1 90 ? -8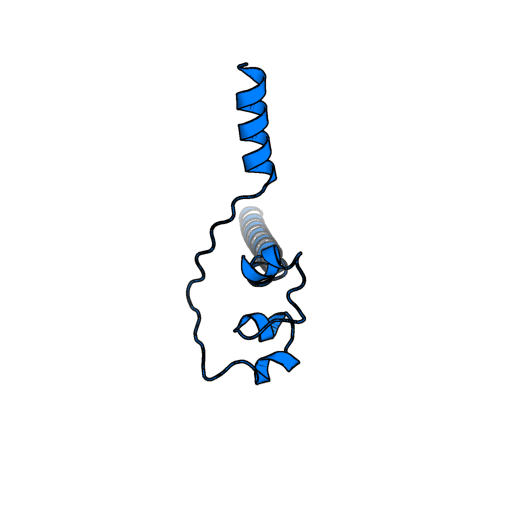.106 27.657 -29.638 1.00 68.06 90 VAL A O 1
ATOM 693 N N . ASP A 1 91 ? -9.346 25.866 -29.066 1.00 64.44 91 ASP A N 1
ATOM 694 C CA . ASP A 1 91 ? -10.065 25.725 -30.342 1.00 64.44 91 ASP A CA 1
ATOM 695 C C . ASP A 1 91 ? -11.404 26.514 -30.399 1.00 64.44 91 ASP A C 1
ATOM 697 O O . ASP A 1 91 ? -12.095 26.468 -31.426 1.00 64.44 91 ASP A O 1
ATOM 701 N N . ALA A 1 92 ? -11.763 27.270 -29.347 1.00 55.88 92 ALA A N 1
ATOM 702 C CA . ALA A 1 92 ? -12.961 28.130 -29.259 1.00 55.88 92 ALA A CA 1
ATOM 703 C C . ALA A 1 92 ? -12.679 29.625 -29.530 1.00 55.88 92 ALA A C 1
ATOM 705 O O . ALA A 1 92 ? -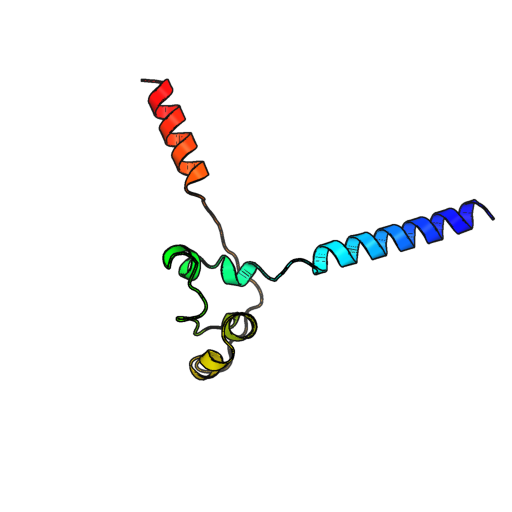13.559 30.280 -30.146 1.00 55.88 92 ALA A O 1
#

Foldseek 3Di:
DVVVVVVVVVVVVVVVVVVVVVPDQPCVLLPPPVCVVVVSPQQPDDQDPCCVVRPVVNPVNNPDDDDDDDDDDDDDDVVNVVVVVVVVVVVD

Radius of gyration: 21.62 Å; chains: 1; bounding box: 56×44×44 Å

Sequence (92 aa):
MMRLALKWSLVALVSIAVSAVYAQEPTVFRERTRFLGMGGVGIAVVDDESALFYNPAALTKVDGTKWSLINLQARVSEDILDLDDIADEVDA

Secondary structure (DSSP, 8-state):
-HHHHHHHHHHHHHHHHHHHHHTS--HHHHT-HHHHHTTT--TTT--STTHHHH-GGGGGGS-S----S--------HHHHHHHHHHHHHT-

pLDDT: mean 74.93, std 8.57, range [55.88, 92.75]